Protein AF-A0A355BA77-F1 (afdb_monomer)

Structure (mmCIF, N/CA/C/O backbone):
data_AF-A0A355BA77-F1
#
_entry.id   AF-A0A355BA77-F1
#
loop_
_atom_site.group_PDB
_atom_site.id
_atom_site.type_symbol
_atom_site.label_atom_id
_atom_site.label_alt_id
_atom_site.label_comp_id
_atom_site.label_asym_id
_atom_site.label_entity_id
_atom_site.label_seq_id
_atom_site.pdbx_PDB_ins_code
_atom_site.Cartn_x
_atom_site.Cartn_y
_atom_site.Cartn_z
_atom_site.occupancy
_atom_site.B_iso_or_equiv
_atom_site.auth_seq_id
_atom_site.auth_comp_id
_atom_site.auth_asym_id
_atom_site.auth_atom_id
_atom_site.pdbx_PDB_model_num
ATOM 1 N N . PHE A 1 1 ? -5.772 8.447 27.423 1.00 53.78 1 PHE A N 1
ATOM 2 C CA . PHE A 1 1 ? -5.502 7.737 26.156 1.00 53.78 1 PHE A CA 1
ATOM 3 C C . PHE A 1 1 ? -5.334 8.652 24.944 1.00 53.78 1 PHE A C 1
ATOM 5 O O . PHE A 1 1 ? -4.560 8.286 24.069 1.00 53.78 1 PHE A O 1
ATOM 12 N N . ASP A 1 2 ? -6.000 9.808 24.855 1.00 52.12 2 ASP A N 1
ATOM 13 C CA . ASP A 1 2 ? -5.998 10.587 23.600 1.00 52.12 2 ASP A CA 1
ATOM 14 C C . ASP A 1 2 ? -4.795 11.518 23.401 1.00 52.12 2 ASP A C 1
ATOM 16 O O . ASP A 1 2 ? -4.524 11.920 22.276 1.00 52.12 2 ASP A O 1
ATOM 20 N N . TYR A 1 3 ? -4.012 11.793 24.449 1.00 51.62 3 TYR A N 1
ATOM 21 C CA . TYR A 1 3 ? -2.896 12.746 24.363 1.00 51.62 3 TYR A CA 1
ATOM 22 C C . TYR A 1 3 ? -1.590 12.163 23.785 1.00 51.62 3 TYR A C 1
ATOM 24 O O . TYR A 1 3 ? -0.698 12.917 23.423 1.00 51.62 3 TYR A O 1
ATOM 32 N N . ILE A 1 4 ? -1.455 10.831 23.697 1.00 50.50 4 ILE A N 1
ATOM 33 C CA . ILE A 1 4 ? -0.193 10.169 23.290 1.00 50.50 4 ILE A CA 1
ATOM 34 C C . ILE A 1 4 ? -0.308 9.469 21.920 1.00 50.50 4 ILE A C 1
ATOM 36 O O . ILE A 1 4 ? 0.703 9.196 21.287 1.00 50.50 4 ILE A O 1
ATOM 40 N N . ALA A 1 5 ? -1.521 9.199 21.425 1.00 51.41 5 ALA A N 1
ATOM 41 C CA . ALA A 1 5 ? -1.725 8.250 20.321 1.00 51.41 5 ALA A CA 1
ATOM 42 C C . ALA A 1 5 ? -2.715 8.707 19.235 1.00 51.41 5 ALA A C 1
ATOM 44 O O . ALA A 1 5 ? -3.125 7.889 18.417 1.00 51.41 5 ALA A O 1
ATOM 45 N N . SER A 1 6 ? -3.159 9.966 19.220 1.00 58.28 6 SER A N 1
ATOM 46 C CA . SER A 1 6 ? -4.230 10.389 18.304 1.00 58.28 6 SER A CA 1
ATOM 47 C C . SER A 1 6 ? -3.813 10.417 16.828 1.00 58.28 6 SER A C 1
ATOM 49 O O . SER A 1 6 ? -4.648 10.110 15.980 1.00 58.28 6 SER A O 1
ATOM 51 N N . ASN A 1 7 ? -2.538 10.689 16.516 1.00 62.03 7 ASN A N 1
ATOM 52 C CA . ASN A 1 7 ? -2.059 10.819 15.130 1.00 62.03 7 ASN A CA 1
ATOM 53 C C . ASN A 1 7 ? -1.109 9.708 14.652 1.00 62.03 7 ASN A C 1
ATOM 55 O O . ASN A 1 7 ? -0.863 9.614 13.452 1.00 62.03 7 ASN A O 1
ATOM 59 N N . ASP A 1 8 ? -0.593 8.852 15.537 1.00 79.88 8 ASP A N 1
ATOM 60 C CA . ASP A 1 8 ? 0.293 7.752 15.136 1.00 79.88 8 ASP A CA 1
ATOM 61 C C . ASP A 1 8 ? -0.519 6.515 14.724 1.00 79.88 8 ASP A C 1
ATOM 63 O O . ASP A 1 8 ? -1.299 5.962 15.505 1.00 79.88 8 ASP A O 1
ATOM 67 N N . LYS A 1 9 ? -0.346 6.074 13.477 1.00 76.44 9 LYS A N 1
ATOM 68 C CA . LYS A 1 9 ? -1.117 4.971 12.891 1.00 76.44 9 LYS A CA 1
ATOM 69 C C . LYS A 1 9 ? -0.880 3.635 13.599 1.00 76.44 9 LYS A C 1
ATOM 71 O O . LYS A 1 9 ? -1.834 2.881 13.818 1.00 76.44 9 LYS A O 1
ATOM 76 N N . ASP A 1 10 ? 0.360 3.337 13.971 1.00 79.88 10 ASP A N 1
ATOM 77 C CA . ASP A 1 10 ? 0.702 2.068 14.608 1.00 79.88 10 ASP A CA 1
ATOM 78 C C . ASP A 1 10 ? 0.1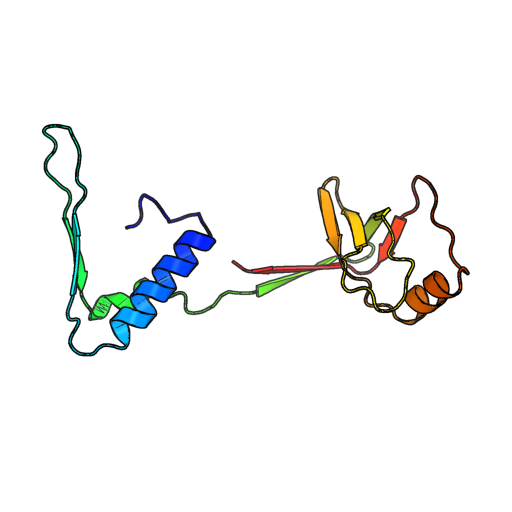59 2.021 16.038 1.00 79.88 10 ASP A C 1
ATOM 80 O O . ASP A 1 10 ? -0.454 1.024 16.433 1.00 79.88 10 ASP A O 1
ATOM 84 N N . LEU A 1 11 ? 0.260 3.126 16.784 1.00 81.56 11 LEU A N 1
ATOM 85 C CA . LEU A 1 11 ? -0.329 3.244 18.120 1.00 81.56 11 LEU A CA 1
ATOM 86 C C . LEU A 1 11 ? -1.860 3.181 18.083 1.00 81.56 11 LEU A C 1
ATOM 88 O O . LEU A 1 11 ? -2.465 2.508 18.923 1.00 81.56 11 LEU A O 1
ATOM 92 N N . ARG A 1 12 ? -2.510 3.797 17.088 1.00 82.31 12 ARG A N 1
ATOM 93 C CA . ARG A 1 12 ? -3.966 3.669 16.884 1.00 82.31 12 ARG A CA 1
ATOM 94 C C . ARG A 1 12 ? -4.373 2.222 16.620 1.00 82.31 12 ARG A C 1
ATOM 96 O O . ARG A 1 12 ? -5.359 1.746 17.191 1.00 82.31 12 ARG A O 1
ATOM 103 N N . LYS A 1 13 ? -3.607 1.498 15.800 1.00 83.94 13 LYS A N 1
ATOM 104 C CA . LYS A 1 13 ? -3.846 0.077 15.513 1.00 83.94 13 LYS A CA 1
ATOM 105 C C . LYS A 1 13 ? -3.666 -0.790 16.758 1.00 83.94 13 LYS A C 1
ATOM 107 O O . LYS A 1 13 ? -4.500 -1.659 17.014 1.00 83.94 13 LYS A O 1
ATOM 112 N N . GLN A 1 14 ? -2.628 -0.542 17.554 1.00 88.00 14 GLN A N 1
ATOM 113 C CA . GLN A 1 14 ? -2.407 -1.250 18.818 1.00 88.00 14 GLN A CA 1
ATOM 114 C C . GLN A 1 14 ? -3.528 -0.978 19.827 1.00 88.00 14 GLN A C 1
ATOM 116 O O . GLN A 1 14 ? -4.076 -1.928 20.384 1.00 88.00 14 GLN A O 1
ATOM 121 N N . LYS A 1 15 ? -3.936 0.288 19.996 1.00 87.75 15 LYS A N 1
ATOM 122 C CA . LYS A 1 15 ? -5.073 0.686 20.847 1.00 87.75 15 LYS A CA 1
ATOM 123 C C . LYS A 1 15 ? -6.354 -0.037 20.426 1.00 87.75 15 LYS A C 1
ATOM 125 O O . LYS A 1 15 ? -7.014 -0.656 21.255 1.00 87.75 15 LYS A O 1
ATOM 130 N N . SER A 1 16 ? -6.657 -0.037 19.129 1.00 89.75 16 SER A N 1
ATOM 131 C CA . SER A 1 16 ? -7.802 -0.762 18.568 1.00 89.75 16 SER A CA 1
ATOM 132 C C . SER A 1 16 ? -7.753 -2.257 18.878 1.00 89.75 16 SER A C 1
ATOM 134 O O . SER A 1 16 ? -8.733 -2.825 19.355 1.00 89.75 16 SER A O 1
ATOM 136 N N . ASN A 1 17 ? -6.603 -2.903 18.672 1.00 91.62 17 ASN A N 1
ATOM 137 C CA . ASN A 1 17 ? -6.441 -4.326 18.963 1.00 91.62 17 ASN A CA 1
ATOM 138 C C . ASN A 1 17 ? -6.585 -4.641 20.456 1.00 91.62 17 ASN A C 1
ATOM 140 O O . ASN A 1 17 ? -7.215 -5.639 20.799 1.00 91.62 17 ASN A O 1
ATOM 144 N N . PHE A 1 18 ? -6.059 -3.786 21.332 1.00 93.50 18 PHE A N 1
ATOM 145 C CA . PHE A 1 18 ? -6.220 -3.920 22.776 1.00 93.50 18 PHE A CA 1
ATOM 146 C C . PHE A 1 18 ? -7.703 -3.932 23.174 1.00 93.50 18 PHE A C 1
ATOM 148 O O . PHE A 1 18 ? -8.154 -4.884 23.809 1.00 93.50 18 PHE A O 1
ATOM 155 N N . PHE A 1 19 ? -8.494 -2.952 22.719 1.00 93.19 19 PHE A N 1
ATOM 156 C CA . PHE A 1 19 ? -9.931 -2.913 23.017 1.00 93.19 19 PHE A CA 1
ATOM 157 C C . PHE A 1 19 ? -10.720 -4.036 22.322 1.00 93.19 19 PHE A C 1
ATOM 159 O O . PHE A 1 19 ? -11.663 -4.562 22.912 1.00 93.19 19 PHE A O 1
ATOM 166 N N . LYS A 1 20 ? -10.310 -4.488 21.124 1.00 92.94 20 LYS A N 1
ATOM 167 C CA . LYS A 1 20 ? -10.881 -5.689 20.478 1.00 92.94 20 LYS A CA 1
ATOM 168 C C . LYS A 1 20 ? -10.692 -6.938 21.337 1.00 92.94 20 LYS A C 1
ATOM 170 O O . LYS A 1 20 ? -11.621 -7.733 21.444 1.00 92.94 20 LYS A O 1
ATOM 175 N N . LEU A 1 21 ? -9.503 -7.133 21.909 1.00 94.38 21 LEU A N 1
ATOM 176 C CA . LEU A 1 21 ? -9.212 -8.273 22.781 1.00 94.38 21 LEU A CA 1
ATOM 177 C C . LEU A 1 21 ? -9.965 -8.149 24.106 1.00 94.38 21 LEU A C 1
ATOM 179 O O . LEU A 1 21 ? -10.655 -9.087 24.490 1.00 94.38 21 LEU A O 1
ATOM 183 N N . ALA A 1 22 ? -9.933 -6.976 24.742 1.00 94.50 22 ALA A N 1
ATOM 184 C CA . ALA A 1 22 ? -10.642 -6.744 25.996 1.00 94.50 22 ALA A CA 1
ATOM 185 C C . ALA A 1 22 ? -12.162 -6.944 25.870 1.00 94.50 22 ALA A C 1
ATOM 187 O O . ALA A 1 22 ? -12.798 -7.481 26.771 1.00 94.50 22 ALA A O 1
ATOM 188 N N . LYS A 1 23 ? -12.755 -6.569 24.728 1.00 93.19 23 LYS A N 1
ATOM 189 C CA . LYS A 1 23 ? -14.182 -6.789 24.459 1.00 93.19 23 LYS A CA 1
ATOM 190 C C . LYS A 1 23 ? -14.551 -8.275 24.350 1.00 93.19 23 LYS A C 1
ATOM 192 O O . LYS A 1 23 ? -15.682 -8.627 24.687 1.00 93.19 23 LYS A O 1
ATOM 197 N N . LYS A 1 24 ? -13.642 -9.145 23.888 1.00 94.25 24 LYS A N 1
ATOM 198 C CA . LYS A 1 24 ? -13.908 -10.594 23.773 1.00 94.25 24 LYS A CA 1
ATOM 199 C C . LYS A 1 24 ? -14.091 -11.259 25.135 1.00 94.25 24 LYS A C 1
ATOM 201 O O . LYS A 1 24 ? -14.917 -12.157 25.249 1.00 94.25 24 LYS A O 1
ATOM 206 N N . GLU A 1 25 ? -13.381 -10.784 26.152 1.00 94.94 25 GLU A N 1
ATOM 207 C CA . GLU A 1 25 ? -13.468 -11.329 27.505 1.00 94.94 25 GLU A CA 1
ATOM 208 C C . GLU A 1 25 ? -14.659 -10.730 28.250 1.00 94.94 25 GLU A C 1
ATOM 210 O O . GLU A 1 25 ? -14.650 -9.552 28.598 1.00 94.94 25 GLU A O 1
ATOM 215 N N . ALA A 1 26 ? -15.711 -11.519 28.485 1.00 91.69 26 ALA A N 1
ATOM 216 C CA . ALA A 1 26 ? -16.958 -11.052 29.106 1.00 91.69 26 ALA A CA 1
ATOM 217 C C . ALA A 1 26 ? -16.773 -10.492 30.530 1.00 91.69 26 ALA A C 1
ATOM 219 O O . ALA A 1 26 ? -17.522 -9.606 30.937 1.00 91.69 26 ALA A O 1
ATOM 220 N N . GLU A 1 27 ? -15.756 -10.966 31.251 1.00 96.12 27 GLU A N 1
ATOM 221 C CA . GLU A 1 27 ? -15.468 -10.579 32.637 1.00 96.12 27 GLU A CA 1
ATOM 222 C C . GLU A 1 27 ? -14.870 -9.168 32.768 1.00 96.12 27 GLU A C 1
ATOM 224 O O . GLU A 1 27 ? -14.923 -8.565 33.839 1.00 96.12 27 GLU A O 1
ATOM 229 N N . ILE A 1 28 ? -14.336 -8.598 31.682 1.00 94.94 28 ILE A N 1
ATOM 230 C CA . ILE A 1 28 ? -13.758 -7.249 31.703 1.00 94.94 28 ILE A CA 1
ATOM 231 C C . ILE A 1 28 ? -14.880 -6.206 31.636 1.00 94.94 28 ILE A C 1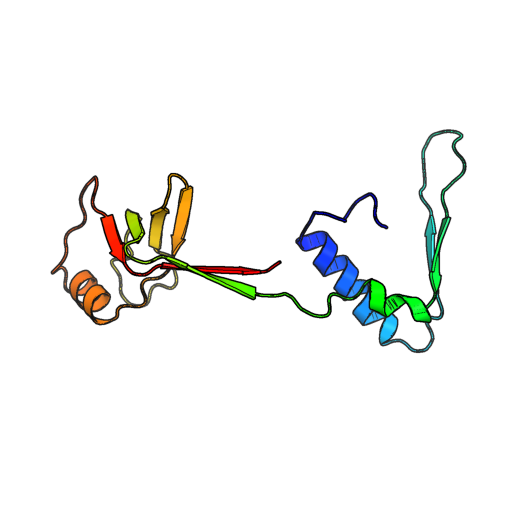
ATOM 233 O O . ILE A 1 28 ? -15.450 -5.939 30.577 1.00 94.94 28 ILE A O 1
ATOM 237 N N . THR A 1 29 ? -15.200 -5.580 32.763 1.00 95.19 29 THR A N 1
ATOM 238 C CA . THR A 1 29 ? -16.279 -4.578 32.856 1.00 95.19 29 THR A CA 1
ATOM 239 C C . THR A 1 29 ? -15.803 -3.143 32.637 1.00 95.19 29 THR A C 1
ATOM 241 O O . THR A 1 29 ? 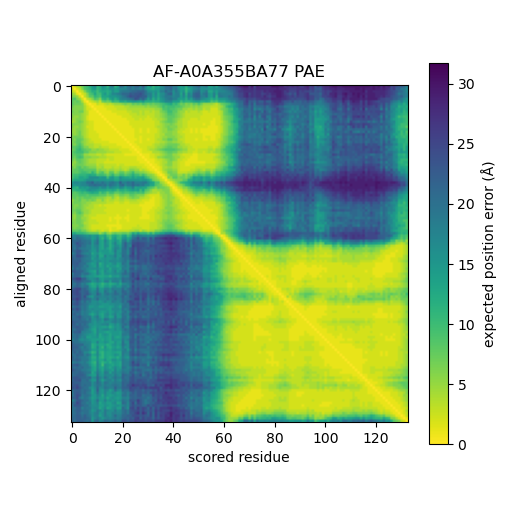-16.572 -2.318 32.147 1.00 95.19 29 THR A O 1
ATOM 244 N N . LYS A 1 30 ? -14.534 -2.852 32.940 1.00 95.00 30 LYS A N 1
ATOM 245 C CA . LYS A 1 30 ? -13.906 -1.541 32.745 1.00 95.00 30 LYS A CA 1
ATOM 246 C C . LYS A 1 30 ? -12.387 -1.647 32.654 1.00 95.00 30 LYS A C 1
ATOM 248 O O . LYS A 1 30 ? -11.800 -2.636 33.090 1.00 95.00 30 LYS A O 1
ATOM 253 N N . ILE A 1 31 ? -11.760 -0.610 32.108 1.00 93.56 31 ILE A N 1
ATOM 254 C CA . ILE A 1 31 ? -10.304 -0.453 32.049 1.00 93.56 31 ILE A CA 1
ATOM 255 C C . ILE A 1 31 ? -9.949 0.918 32.604 1.00 93.56 31 ILE A C 1
ATOM 257 O O . ILE A 1 31 ? -10.461 1.935 32.136 1.00 93.56 31 ILE A O 1
ATOM 261 N N . GLU A 1 32 ? -9.055 0.940 33.587 1.00 91.31 32 GLU A N 1
ATOM 262 C CA . GLU A 1 32 ? -8.588 2.164 34.230 1.00 91.31 32 GLU A CA 1
ATOM 263 C C . GLU A 1 32 ? -7.116 2.393 33.906 1.00 91.31 32 GLU A C 1
ATOM 265 O O . GLU A 1 32 ? -6.305 1.466 33.908 1.00 91.31 32 GLU A O 1
ATOM 270 N N . THR A 1 33 ? -6.767 3.642 33.617 1.00 85.75 33 THR A N 1
ATOM 271 C CA . THR A 1 33 ? -5.377 4.061 33.437 1.00 85.75 33 THR A CA 1
ATOM 272 C C . THR A 1 33 ? -5.083 5.279 34.276 1.00 85.75 33 THR A C 1
ATOM 274 O O . THR A 1 33 ? -5.905 6.188 34.372 1.00 85.75 33 THR A O 1
ATOM 277 N N . THR A 1 34 ? -3.882 5.303 34.835 1.00 84.94 34 THR A N 1
ATOM 278 C CA . THR A 1 34 ? -3.432 6.358 35.733 1.00 84.94 34 THR A CA 1
ATOM 279 C C . THR A 1 34 ? -2.110 6.895 35.221 1.00 84.94 34 THR A C 1
ATOM 281 O O . THR A 1 34 ? -1.176 6.129 34.979 1.00 84.94 34 THR A O 1
ATOM 284 N N . THR A 1 35 ? -2.008 8.210 35.044 1.00 80.06 35 THR A N 1
ATOM 285 C CA . THR A 1 35 ? -0.723 8.840 34.727 1.00 80.06 35 THR A CA 1
ATOM 286 C C . THR A 1 35 ? 0.117 8.944 35.993 1.00 80.06 35 THR A C 1
ATOM 288 O O . THR A 1 35 ? -0.312 9.575 36.960 1.00 80.06 35 THR A O 1
ATOM 291 N N . ILE A 1 36 ? 1.313 8.360 35.983 1.00 72.25 36 ILE A N 1
ATOM 292 C CA . ILE A 1 36 ? 2.294 8.530 37.057 1.00 72.25 36 ILE A CA 1
ATOM 293 C C . ILE A 1 36 ? 3.238 9.656 36.638 1.00 72.25 36 ILE A C 1
ATOM 295 O O . ILE A 1 36 ? 3.916 9.543 35.617 1.00 72.25 36 ILE A O 1
ATOM 299 N N . THR A 1 37 ? 3.285 10.733 37.420 1.00 68.00 37 THR A N 1
ATOM 300 C CA . THR A 1 37 ? 4.194 11.861 37.190 1.00 68.00 37 THR A CA 1
ATOM 301 C C . THR A 1 37 ? 5.105 12.018 38.403 1.00 68.00 37 THR A C 1
ATOM 303 O O . THR A 1 37 ? 4.633 11.996 39.533 1.00 68.00 37 THR A O 1
ATOM 306 N N . ASN A 1 38 ? 6.406 12.232 38.182 1.00 69.06 38 ASN A N 1
ATOM 307 C CA . ASN A 1 38 ? 7.407 12.464 39.242 1.00 69.06 38 ASN A CA 1
ATOM 308 C C . ASN A 1 38 ? 7.294 13.853 39.912 1.00 69.06 38 ASN A C 1
ATOM 310 O O . ASN A 1 38 ? 8.221 14.316 40.569 1.00 69.06 38 ASN A O 1
ATOM 314 N N . SER A 1 39 ? 6.187 14.556 39.700 1.00 65.75 39 SER A N 1
ATOM 315 C CA . SER A 1 39 ? 5.912 15.903 40.200 1.00 65.75 39 SER A CA 1
ATOM 316 C C . SER A 1 39 ? 4.720 15.820 41.154 1.00 65.75 39 SER A C 1
ATOM 318 O O . SER A 1 39 ? 3.902 14.920 40.998 1.00 65.75 39 SER A O 1
ATOM 320 N N . ASN A 1 40 ? 4.556 16.767 42.086 1.00 66.94 40 ASN A N 1
ATOM 321 C CA . ASN A 1 40 ? 3.407 16.857 43.018 1.00 66.94 40 ASN A CA 1
ATOM 322 C C . ASN A 1 40 ? 2.036 17.109 42.329 1.00 66.94 40 ASN A C 1
ATOM 324 O O . ASN A 1 40 ? 1.126 17.689 42.917 1.00 66.94 40 ASN A O 1
ATOM 328 N N . ILE A 1 41 ? 1.887 16.726 41.064 1.00 68.88 41 ILE A N 1
ATOM 329 C CA . ILE A 1 41 ? 0.667 16.842 40.276 1.00 68.88 41 ILE A CA 1
ATOM 330 C C . ILE A 1 41 ? -0.191 15.619 40.589 1.00 68.88 41 ILE A C 1
ATOM 332 O O . ILE A 1 41 ? 0.294 14.488 40.537 1.00 68.88 41 ILE A O 1
ATOM 336 N N . GLN A 1 42 ? -1.466 15.842 40.911 1.00 73.94 42 GLN A N 1
ATOM 337 C CA . GLN A 1 42 ? -2.390 14.736 41.140 1.00 73.94 42 GLN A CA 1
ATOM 338 C C . GLN A 1 42 ? -2.497 13.850 39.889 1.00 73.94 42 GLN A C 1
ATOM 340 O O . GLN A 1 42 ? -2.552 14.373 38.772 1.00 73.94 42 GLN A O 1
ATOM 345 N N . PRO A 1 43 ? -2.524 12.519 40.054 1.00 78.50 43 PRO A N 1
ATOM 346 C CA . PRO A 1 43 ? -2.604 11.607 38.928 1.00 78.50 43 PRO A CA 1
ATOM 347 C C . PRO A 1 43 ? -3.947 11.756 38.210 1.00 78.50 43 PRO A C 1
ATOM 349 O O . PRO A 1 43 ? -5.007 11.769 38.835 1.00 78.50 43 PRO A O 1
ATOM 352 N N . THR A 1 44 ? -3.910 11.812 36.881 1.00 80.88 44 THR A N 1
ATOM 353 C CA . THR A 1 44 ? -5.121 11.753 36.064 1.00 80.88 44 THR A CA 1
ATOM 354 C C . THR A 1 44 ? -5.540 10.298 35.920 1.00 80.88 44 THR A C 1
ATOM 356 O O . THR A 1 44 ? -4.789 9.488 35.369 1.00 80.88 44 THR A O 1
ATOM 359 N N . ILE A 1 45 ? -6.743 9.976 36.400 1.00 85.12 45 ILE A N 1
ATOM 360 C CA . ILE A 1 45 ? -7.375 8.666 36.227 1.00 85.12 45 ILE A CA 1
ATOM 361 C C . ILE A 1 45 ? -8.340 8.754 35.046 1.00 85.12 45 ILE A C 1
ATOM 363 O O . ILE A 1 45 ? -9.213 9.619 35.003 1.00 85.12 45 ILE A O 1
ATOM 367 N N . ILE A 1 46 ? -8.180 7.853 34.083 1.00 86.88 46 ILE A N 1
ATOM 368 C CA . ILE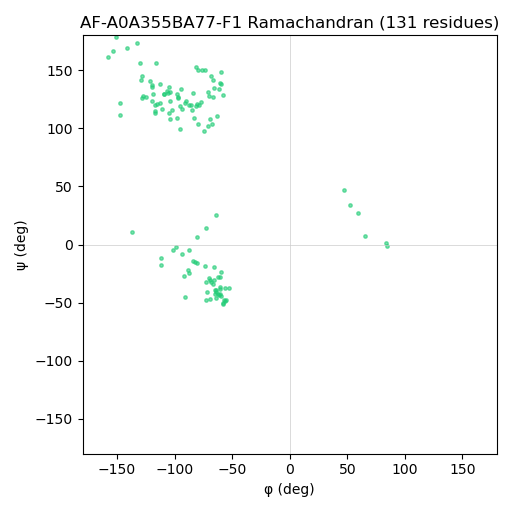 A 1 46 ? -9.067 7.708 32.931 1.00 86.88 46 ILE A CA 1
ATOM 369 C C . ILE A 1 46 ? -9.703 6.330 33.017 1.00 86.88 46 ILE A C 1
ATOM 371 O O . ILE A 1 46 ? -8.997 5.320 32.986 1.00 86.88 46 ILE A O 1
ATOM 3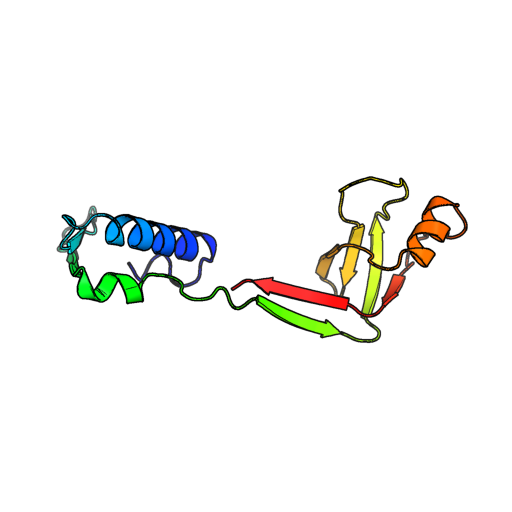75 N N . ILE A 1 47 ? -11.030 6.308 33.092 1.00 91.81 47 ILE A N 1
ATOM 376 C CA . ILE A 1 47 ? -11.840 5.095 33.162 1.00 91.81 47 ILE A CA 1
ATOM 377 C C . ILE A 1 47 ? -12.572 4.937 31.833 1.00 91.81 47 ILE A C 1
ATOM 379 O O . ILE A 1 47 ? -13.200 5.878 31.349 1.00 91.81 47 ILE A O 1
ATOM 383 N N . VAL A 1 48 ? -12.481 3.748 31.248 1.00 93.56 48 VAL A N 1
ATOM 384 C CA . VAL A 1 48 ? -13.247 3.357 30.067 1.00 93.56 48 VAL A CA 1
ATOM 385 C C . VAL A 1 48 ? -14.158 2.199 30.448 1.00 93.56 48 VAL A C 1
ATOM 387 O O . VAL A 1 48 ? -13.685 1.101 30.744 1.00 93.56 48 VAL A O 1
ATOM 390 N N . GLU A 1 49 ? -15.463 2.447 30.427 1.00 95.88 49 GLU A N 1
ATOM 391 C CA . GLU A 1 49 ? -16.477 1.423 30.670 1.00 95.88 49 GLU A CA 1
ATOM 392 C C . GLU A 1 49 ? -16.601 0.485 29.463 1.00 95.88 49 GLU A C 1
ATOM 394 O O . GLU A 1 49 ? -16.423 0.901 28.315 1.00 95.88 49 GLU A O 1
ATOM 399 N N . ARG A 1 50 ? -16.979 -0.780 29.692 1.00 94.38 50 ARG A N 1
ATOM 400 C CA . ARG A 1 50 ? -17.149 -1.783 28.620 1.00 94.38 50 ARG A CA 1
ATOM 401 C C . ARG A 1 50 ? -18.061 -1.305 27.488 1.00 94.38 50 ARG A C 1
ATOM 403 O O . ARG A 1 50 ? -17.786 -1.591 26.324 1.00 94.38 50 ARG A O 1
ATOM 410 N N . LYS A 1 51 ? -19.127 -0.563 27.817 1.00 94.06 51 LYS A N 1
ATOM 411 C CA . LYS A 1 51 ? -20.072 0.008 26.836 1.00 94.06 51 LYS A CA 1
ATOM 412 C C . LYS A 1 51 ? -19.399 0.952 25.830 1.00 94.06 51 LYS A C 1
ATOM 414 O O . LYS A 1 51 ? -19.908 1.121 24.729 1.00 94.06 51 LYS A O 1
ATOM 419 N N . ASP A 1 52 ? -18.257 1.528 26.200 1.00 93.56 52 ASP A N 1
ATOM 420 C CA . ASP A 1 52 ? -17.527 2.505 25.399 1.00 93.56 52 ASP A CA 1
ATOM 421 C C . ASP A 1 52 ? -16.357 1.866 24.626 1.00 93.56 52 ASP A C 1
ATOM 423 O O . ASP A 1 52 ? -15.707 2.549 23.837 1.00 93.56 52 ASP A O 1
ATOM 427 N N . PHE A 1 53 ? -16.087 0.559 24.780 1.00 93.75 53 PHE A N 1
ATOM 428 C CA . PHE A 1 53 ? -14.966 -0.119 24.105 1.00 93.75 53 PHE A CA 1
ATOM 429 C C . PHE A 1 53 ? -15.014 0.025 22.582 1.00 93.75 53 PHE A C 1
ATOM 431 O O . PHE A 1 53 ? -13.975 0.222 21.956 1.00 93.75 53 PHE A O 1
ATOM 438 N N . ASP A 1 54 ? -16.207 -0.019 21.986 1.00 90.88 54 ASP A N 1
ATOM 439 C CA . ASP A 1 54 ? -16.373 0.107 20.535 1.00 90.88 54 ASP A CA 1
ATOM 440 C C . ASP A 1 54 ? -15.896 1.453 19.986 1.00 90.88 54 ASP A C 1
ATOM 442 O O . ASP A 1 54 ? -15.407 1.503 18.861 1.00 90.88 54 ASP A O 1
ATOM 446 N N . SER A 1 55 ? -15.940 2.523 20.787 1.00 89.75 55 SER A N 1
ATOM 447 C CA . SER A 1 55 ? -15.436 3.843 20.377 1.00 89.75 55 SER A CA 1
ATOM 448 C C . SER A 1 55 ? -13.920 3.865 20.149 1.00 89.75 55 SER A C 1
ATOM 450 O O . SER A 1 55 ? -13.401 4.732 19.447 1.00 89.75 55 SER A O 1
ATOM 452 N N . PHE A 1 56 ? -13.203 2.884 20.702 1.00 87.94 56 PHE A N 1
ATOM 453 C CA . PHE A 1 56 ? -11.756 2.746 20.572 1.00 87.94 56 PHE A CA 1
ATOM 454 C C . PHE A 1 56 ? -11.342 1.689 19.544 1.00 87.94 56 PHE A C 1
ATOM 456 O O . PHE A 1 56 ? -10.149 1.535 19.272 1.00 87.94 56 PHE A O 1
ATOM 463 N N . ILE A 1 57 ? -12.304 0.967 18.964 1.00 88.50 57 ILE A N 1
ATOM 464 C CA . ILE A 1 57 ? -12.069 -0.071 17.967 1.00 88.50 57 ILE A CA 1
ATOM 465 C C . ILE A 1 57 ? -12.193 0.544 16.572 1.00 88.50 57 ILE A C 1
ATOM 467 O O . ILE A 1 57 ? -13.262 0.973 16.153 1.00 88.50 57 ILE A O 1
ATOM 471 N N . LEU A 1 58 ? -11.096 0.530 15.813 1.00 84.25 58 LEU A N 1
ATOM 472 C CA . LEU A 1 58 ? -11.113 0.908 14.398 1.00 84.25 58 LEU A CA 1
ATOM 473 C C . LEU A 1 58 ? -12.011 -0.074 13.627 1.00 84.25 58 LEU A C 1
ATOM 475 O O . LEU A 1 58 ? -11.671 -1.257 13.491 1.00 84.25 58 LEU A O 1
ATOM 479 N N . THR A 1 59 ? -13.155 0.425 13.162 1.00 69.75 59 THR A N 1
ATOM 480 C CA . THR A 1 59 ? -14.208 -0.328 12.464 1.00 69.75 59 THR A CA 1
ATOM 481 C C . THR A 1 59 ? -13.985 -0.417 10.958 1.00 69.75 59 THR A C 1
ATOM 483 O O . THR A 1 59 ? -14.414 -1.398 10.358 1.00 69.75 59 THR A O 1
ATOM 486 N N . GLN A 1 60 ? -13.254 0.523 10.353 1.00 58.59 60 GLN A N 1
ATOM 487 C CA . GLN A 1 60 ? -12.808 0.454 8.961 1.00 58.59 60 GLN A CA 1
ATOM 488 C C . GLN A 1 60 ? -11.447 1.143 8.829 1.00 58.59 60 GLN A C 1
ATOM 490 O O . GLN A 1 60 ? -11.308 2.321 9.145 1.00 58.59 60 GLN A O 1
ATOM 495 N N . THR A 1 61 ? -10.440 0.411 8.358 1.00 55.44 61 THR A N 1
ATOM 496 C CA . THR A 1 61 ? -9.323 1.036 7.646 1.00 55.44 61 THR A CA 1
ATOM 497 C C . THR A 1 61 ? -9.901 1.388 6.287 1.00 55.44 61 THR A C 1
ATOM 499 O O . THR A 1 61 ? -10.073 0.505 5.450 1.00 55.44 61 THR A O 1
ATOM 502 N N . THR A 1 62 ? -10.320 2.634 6.090 1.00 55.41 62 THR A N 1
ATOM 503 C CA . THR A 1 62 ? -10.697 3.087 4.753 1.00 55.41 62 THR A CA 1
ATOM 504 C C . THR A 1 62 ? -9.420 3.111 3.927 1.00 55.41 62 THR A C 1
ATOM 506 O O . THR A 1 62 ? -8.550 3.958 4.127 1.00 55.41 62 THR A O 1
ATOM 509 N N . GLU A 1 63 ? -9.265 2.115 3.061 1.00 64.75 63 GLU A N 1
ATOM 510 C CA . GLU A 1 63 ? -8.265 2.151 2.005 1.00 64.75 63 GLU A CA 1
ATOM 511 C C . GLU A 1 63 ? -8.737 3.183 0.986 1.00 64.75 63 GLU A C 1
ATOM 513 O O . GLU A 1 63 ? -9.659 2.936 0.209 1.00 64.75 63 GLU A O 1
ATOM 518 N N . GLN A 1 64 ? -8.136 4.368 1.028 1.00 74.31 64 GLN A N 1
ATOM 519 C CA . GLN A 1 64 ? -8.353 5.362 -0.009 1.00 74.31 64 GLN A CA 1
ATOM 520 C C . GLN A 1 64 ? -7.457 4.995 -1.184 1.00 74.31 64 GLN A C 1
ATOM 522 O O . GLN A 1 64 ? -6.240 4.865 -1.035 1.00 74.31 64 GLN A O 1
ATOM 527 N N . THR A 1 65 ? -8.080 4.770 -2.336 1.00 83.88 65 THR A N 1
ATOM 528 C CA . THR A 1 65 ? -7.376 4.565 -3.597 1.00 83.88 65 THR A CA 1
ATOM 529 C C . THR A 1 65 ? -7.493 5.829 -4.430 1.00 83.88 65 THR A C 1
ATOM 531 O O . THR A 1 65 ? -8.594 6.342 -4.608 1.00 83.88 65 THR A O 1
ATOM 534 N N . GLU A 1 66 ? -6.366 6.289 -4.955 1.00 89.38 66 GLU A N 1
ATOM 535 C CA . GLU A 1 66 ? -6.284 7.392 -5.907 1.00 89.38 66 GLU A CA 1
ATOM 536 C C . GLU A 1 66 ? -5.655 6.885 -7.204 1.00 89.38 66 GLU A C 1
ATOM 538 O O . GLU A 1 66 ? -4.695 6.108 -7.173 1.00 89.38 66 GLU A O 1
ATOM 543 N N . GLU A 1 67 ? -6.220 7.303 -8.335 1.00 92.12 67 GLU A N 1
ATOM 544 C CA . GLU A 1 67 ? -5.747 6.963 -9.676 1.00 92.12 67 GLU A CA 1
ATOM 545 C C . GLU A 1 67 ? -5.280 8.238 -10.378 1.00 92.12 67 GLU A C 1
ATOM 547 O O . GLU A 1 67 ? -6.048 9.186 -10.554 1.00 92.12 67 GLU A O 1
ATOM 552 N N . THR A 1 68 ? -4.012 8.257 -10.779 1.00 93.44 68 THR A N 1
ATOM 553 C CA . THR A 1 68 ? -3.393 9.370 -11.500 1.00 93.44 68 THR A CA 1
ATOM 554 C C . THR A 1 68 ? -3.095 8.933 -12.926 1.00 93.44 68 THR A C 1
ATOM 556 O O . THR A 1 68 ? -2.286 8.032 -13.149 1.00 93.44 68 THR A O 1
ATOM 559 N N . GLN A 1 69 ? -3.737 9.588 -13.892 1.00 95.31 69 GLN A N 1
ATOM 560 C CA . GLN A 1 69 ? -3.455 9.400 -15.317 1.00 95.31 69 GLN A CA 1
ATOM 561 C C . GLN A 1 69 ? -2.162 10.126 -15.709 1.00 95.31 69 GLN A C 1
ATOM 563 O O . GLN A 1 69 ? -1.822 11.151 -15.118 1.00 95.31 69 GLN A O 1
ATOM 568 N N . ASP A 1 70 ? -1.451 9.599 -16.710 1.00 94.69 70 ASP A N 1
ATOM 569 C CA . ASP A 1 70 ? -0.206 10.176 -17.246 1.00 94.69 70 ASP A CA 1
ATOM 570 C C . ASP A 1 70 ? 0.871 10.481 -16.181 1.00 94.69 70 ASP A C 1
ATOM 572 O O . ASP A 1 70 ? 1.648 11.440 -16.274 1.00 94.69 70 ASP A O 1
ATOM 576 N N . ALA A 1 71 ? 0.930 9.648 -15.140 1.00 96.56 71 ALA A N 1
ATOM 577 C CA . ALA A 1 71 ? 1.935 9.739 -14.098 1.00 96.56 71 ALA A CA 1
ATOM 578 C C . ALA A 1 71 ? 3.323 9.422 -14.672 1.00 96.56 71 ALA A C 1
ATOM 580 O O . ALA A 1 71 ? 3.547 8.362 -15.262 1.00 96.56 71 ALA A O 1
ATOM 581 N N . LYS A 1 72 ? 4.282 10.326 -14.444 1.00 97.62 72 LYS A N 1
ATOM 582 C CA . LYS A 1 72 ? 5.690 10.139 -14.819 1.00 97.62 72 LYS A CA 1
ATOM 583 C C . LYS A 1 72 ? 6.498 9.652 -13.626 1.00 97.62 72 LYS A C 1
ATOM 585 O O . LYS A 1 72 ? 6.775 10.423 -12.709 1.00 97.62 72 LYS A O 1
ATOM 590 N N . ILE A 1 73 ? 6.919 8.391 -13.667 1.00 97.56 73 ILE A N 1
ATOM 591 C CA . ILE A 1 73 ? 7.773 7.792 -12.638 1.00 97.56 73 ILE A CA 1
ATOM 592 C C . ILE A 1 73 ? 9.193 7.682 -13.181 1.00 97.56 73 ILE A C 1
ATOM 594 O O . ILE A 1 73 ? 9.468 6.847 -14.044 1.00 97.56 73 ILE A O 1
ATOM 598 N N . TYR A 1 74 ? 10.108 8.509 -12.674 1.00 97.75 74 TYR A N 1
ATOM 599 C CA . TYR A 1 74 ? 11.528 8.412 -13.020 1.00 97.75 74 TYR A CA 1
ATOM 600 C C . TYR A 1 74 ? 12.134 7.169 -12.382 1.00 97.75 74 TYR A C 1
ATOM 602 O O . TYR A 1 74 ? 11.954 6.929 -11.190 1.00 97.75 74 TYR A O 1
ATOM 610 N N . ILE A 1 75 ? 12.855 6.374 -13.166 1.00 96.94 75 ILE A N 1
ATOM 611 C CA . ILE A 1 75 ? 13.383 5.090 -12.716 1.00 96.94 75 ILE A CA 1
ATOM 612 C C . ILE A 1 75 ? 14.715 5.296 -12.006 1.00 96.94 75 ILE A C 1
ATOM 614 O O . ILE A 1 75 ? 15.701 5.703 -12.614 1.00 96.94 75 ILE A O 1
ATOM 618 N N . VAL A 1 76 ? 14.737 4.969 -10.713 1.00 96.25 76 VAL A N 1
ATOM 619 C CA . VAL A 1 76 ? 15.956 4.950 -9.894 1.00 96.25 76 VAL A CA 1
ATOM 620 C C . VAL A 1 76 ? 16.594 3.564 -9.938 1.00 96.25 76 VAL A C 1
ATOM 622 O O . VAL A 1 76 ? 17.803 3.449 -10.119 1.00 96.25 76 VAL A O 1
ATOM 625 N N . ALA A 1 77 ? 15.795 2.501 -9.798 1.00 93.25 77 ALA A N 1
ATOM 626 C CA . ALA A 1 77 ? 16.278 1.127 -9.910 1.00 93.25 77 ALA A CA 1
ATOM 627 C C . ALA A 1 77 ? 15.199 0.201 -10.508 1.00 93.25 77 ALA A C 1
ATOM 629 O O . ALA A 1 77 ? 14.189 -0.063 -9.844 1.00 93.25 77 ALA A O 1
ATOM 630 N N . PRO A 1 78 ? 15.397 -0.313 -11.739 1.00 93.81 78 PRO A N 1
ATOM 631 C CA . PRO A 1 78 ? 14.485 -1.270 -12.352 1.00 93.81 78 PRO A CA 1
ATOM 632 C C . PRO A 1 78 ? 14.734 -2.699 -11.850 1.00 93.81 78 PRO A C 1
ATOM 634 O O . PRO A 1 78 ? 15.861 -3.080 -11.527 1.00 93.81 78 PRO A O 1
ATOM 637 N N . ILE A 1 79 ? 13.693 -3.537 -11.867 1.00 94.56 79 ILE A N 1
ATOM 638 C CA . ILE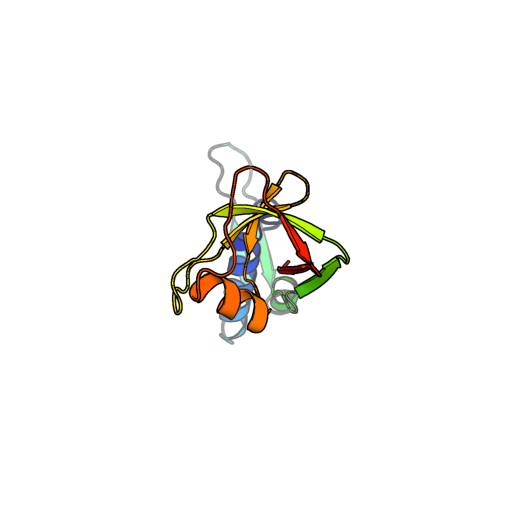 A 1 79 ? 13.826 -4.975 -11.594 1.00 94.56 79 ILE A CA 1
ATOM 639 C C . ILE A 1 79 ? 13.968 -5.737 -12.911 1.00 94.56 79 ILE A C 1
ATOM 641 O O . ILE A 1 79 ? 12.994 -6.051 -13.594 1.00 94.56 79 ILE A O 1
ATOM 645 N N . LEU A 1 80 ? 15.212 -6.077 -13.245 1.00 93.44 80 LEU A N 1
ATOM 646 C CA . LEU A 1 80 ? 15.569 -6.720 -14.515 1.00 93.44 8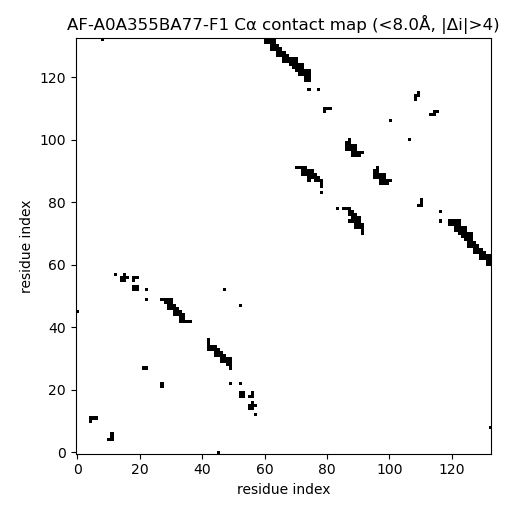0 LEU A CA 1
ATOM 647 C C . LEU A 1 80 ? 15.484 -8.257 -14.485 1.00 93.44 80 LEU A C 1
ATOM 649 O O . LEU A 1 80 ? 15.685 -8.905 -15.507 1.00 93.44 80 LEU A O 1
ATOM 653 N N . ILE A 1 81 ? 15.196 -8.854 -13.323 1.00 90.31 81 ILE A N 1
ATOM 654 C CA . ILE A 1 81 ? 15.160 -10.311 -13.133 1.00 90.31 81 ILE A CA 1
ATOM 655 C C . ILE A 1 81 ? 13.725 -10.760 -12.849 1.00 90.31 81 ILE A C 1
ATOM 657 O O . ILE A 1 81 ? 13.116 -10.347 -11.859 1.00 90.31 81 ILE A O 1
ATOM 661 N N . LYS A 1 82 ? 13.205 -11.656 -13.693 1.00 90.06 82 LYS A N 1
ATOM 662 C CA . LYS A 1 82 ? 11.873 -12.251 -13.537 1.00 90.06 82 LYS A CA 1
ATOM 663 C C . LYS A 1 82 ? 11.754 -13.027 -12.221 1.00 90.06 82 LYS A C 1
ATOM 665 O O . LYS A 1 82 ? 12.657 -13.764 -11.838 1.00 90.06 82 LYS A O 1
ATOM 670 N N . GLY A 1 83 ? 10.610 -12.891 -11.550 1.00 85.62 83 GLY A N 1
ATOM 671 C CA . GLY A 1 83 ? 10.289 -13.633 -10.323 1.00 85.62 83 GLY A CA 1
ATOM 672 C C . GLY A 1 83 ? 10.833 -13.020 -9.030 1.00 85.62 83 GLY A C 1
ATOM 673 O O . GLY A 1 83 ? 10.548 -13.544 -7.951 1.00 85.62 83 GLY A O 1
ATOM 674 N N . ARG A 1 84 ? 11.564 -11.900 -9.100 1.00 86.62 84 ARG A N 1
ATOM 675 C CA . ARG A 1 84 ? 11.902 -11.128 -7.901 1.00 86.62 84 ARG A CA 1
ATOM 676 C C . ARG A 1 84 ? 10.656 -10.506 -7.278 1.00 86.62 84 ARG A C 1
ATOM 678 O O . ARG A 1 84 ? 9.755 -10.053 -7.978 1.00 86.62 84 ARG A O 1
ATOM 685 N N . ARG A 1 85 ? 10.630 -10.507 -5.943 1.00 84.62 85 ARG A N 1
ATOM 686 C CA . ARG A 1 85 ? 9.545 -9.933 -5.131 1.00 84.62 85 ARG A CA 1
ATOM 687 C C . ARG A 1 85 ? 9.814 -8.488 -4.707 1.00 84.62 85 ARG A C 1
ATOM 689 O O . ARG A 1 85 ? 8.918 -7.865 -4.146 1.00 84.62 85 ARG A O 1
ATOM 696 N N . ASP A 1 86 ? 11.027 -7.995 -4.962 1.00 90.94 86 ASP A N 1
ATOM 697 C CA . ASP A 1 86 ? 11.431 -6.618 -4.688 1.00 90.94 86 ASP A CA 1
ATOM 698 C C . ASP A 1 86 ? 10.548 -5.629 -5.465 1.00 90.94 86 ASP A C 1
ATOM 700 O O . ASP A 1 86 ? 10.089 -5.919 -6.575 1.00 90.94 86 ASP A O 1
ATOM 704 N N . ALA A 1 87 ? 10.325 -4.454 -4.882 1.00 93.44 87 ALA A N 1
ATOM 705 C CA . ALA A 1 87 ? 9.666 -3.348 -5.562 1.00 93.44 87 ALA A CA 1
ATOM 706 C C . ALA A 1 87 ? 10.647 -2.618 -6.493 1.00 93.44 87 ALA A C 1
ATOM 708 O O . ALA A 1 87 ? 11.852 -2.561 -6.240 1.00 93.44 87 ALA A O 1
ATOM 709 N N . TRP A 1 88 ? 10.115 -2.042 -7.569 1.00 96.31 88 TRP A N 1
ATOM 710 C CA . TRP A 1 88 ? 10.838 -1.068 -8.379 1.00 96.31 88 TRP A CA 1
ATOM 711 C C . TRP A 1 88 ? 11.020 0.211 -7.570 1.00 96.31 88 TRP A C 1
ATOM 713 O O . TRP A 1 88 ? 10.121 0.588 -6.820 1.00 96.31 88 TRP A O 1
ATOM 723 N N . LYS A 1 89 ? 12.153 0.893 -7.752 1.00 96.56 89 LYS A N 1
ATOM 724 C CA . LYS A 1 89 ? 12.400 2.191 -7.115 1.00 96.56 89 LYS A CA 1
ATOM 725 C C . LYS A 1 89 ? 12.295 3.304 -8.131 1.00 96.56 89 LYS A C 1
ATOM 727 O O . LYS A 1 89 ? 12.917 3.231 -9.197 1.00 96.56 89 LYS A O 1
ATOM 732 N N . GLY A 1 90 ? 11.554 4.345 -7.785 1.00 96.88 90 GLY A N 1
ATOM 733 C CA . GLY A 1 90 ? 11.390 5.502 -8.647 1.00 96.88 90 GLY A CA 1
ATOM 734 C C . GLY A 1 90 ? 11.135 6.792 -7.892 1.00 96.88 90 GLY A C 1
ATOM 735 O O . GLY A 1 90 ? 11.066 6.810 -6.665 1.00 96.88 90 GLY A O 1
ATOM 736 N N . ILE A 1 91 ? 11.005 7.871 -8.657 1.00 97.25 91 ILE A N 1
ATOM 737 C CA . ILE A 1 91 ? 10.631 9.192 -8.163 1.00 97.25 91 ILE A CA 1
ATOM 738 C C . ILE A 1 91 ? 9.333 9.600 -8.849 1.00 97.25 91 ILE A C 1
ATOM 740 O O . ILE A 1 91 ? 9.272 9.653 -10.080 1.00 97.25 91 ILE A O 1
ATOM 744 N N . PHE A 1 92 ? 8.324 9.911 -8.044 1.00 96.12 92 PHE A N 1
ATOM 745 C CA . PHE A 1 92 ? 7.049 10.475 -8.474 1.00 96.12 92 PHE A CA 1
ATOM 746 C C . PHE A 1 92 ? 6.812 11.771 -7.697 1.00 96.12 92 PHE A C 1
ATOM 748 O O . PHE A 1 92 ? 6.946 11.784 -6.476 1.00 96.12 92 PHE A O 1
ATOM 755 N N . GLU A 1 93 ? 6.545 12.875 -8.401 1.00 94.06 93 GLU A N 1
ATOM 756 C CA . GLU A 1 93 ? 6.327 14.206 -7.801 1.00 94.06 93 GLU A CA 1
ATOM 757 C C . GLU A 1 93 ? 7.377 14.596 -6.740 1.00 94.06 93 GLU A C 1
ATOM 759 O O . GLU A 1 93 ? 7.057 15.059 -5.650 1.00 94.06 93 GLU A O 1
ATOM 764 N N . ASN A 1 94 ? 8.659 14.391 -7.060 1.00 93.38 94 ASN A N 1
ATOM 765 C CA . ASN A 1 94 ? 9.814 14.643 -6.182 1.00 93.38 94 ASN A CA 1
ATOM 766 C C . ASN A 1 94 ? 9.913 13.756 -4.926 1.00 93.38 94 ASN A C 1
ATOM 768 O O . ASN A 1 94 ? 10.814 13.960 -4.113 1.00 93.38 94 ASN A O 1
ATOM 772 N N . ASN A 1 95 ? 9.058 12.742 -4.784 1.00 94.50 95 ASN A N 1
ATOM 773 C CA . ASN A 1 95 ? 9.104 11.780 -3.689 1.00 94.50 95 ASN A CA 1
ATOM 774 C C . ASN A 1 95 ? 9.661 10.437 -4.164 1.00 94.50 95 ASN A C 1
ATOM 776 O O . ASN A 1 95 ? 9.274 9.924 -5.215 1.00 94.50 95 ASN A O 1
ATOM 780 N N . ASN A 1 96 ? 10.558 9.845 -3.371 1.00 96.19 96 ASN A N 1
ATOM 781 C CA . ASN A 1 96 ? 11.012 8.476 -3.604 1.00 96.19 96 ASN A CA 1
ATOM 782 C C . ASN A 1 96 ? 9.875 7.504 -3.284 1.00 96.19 96 ASN A C 1
ATOM 784 O O . ASN A 1 96 ? 9.319 7.546 -2.186 1.00 96.19 96 ASN A O 1
ATOM 788 N N . ILE A 1 97 ? 9.572 6.614 -4.224 1.00 95.12 97 ILE A N 1
ATOM 789 C CA . ILE A 1 97 ? 8.531 5.600 -4.082 1.00 95.12 97 ILE A CA 1
ATOM 790 C C . ILE A 1 97 ? 9.071 4.208 -4.412 1.00 95.12 97 ILE A C 1
ATOM 792 O O . ILE A 1 97 ? 9.879 4.025 -5.328 1.00 95.12 97 ILE A O 1
ATOM 796 N N . ASP A 1 98 ? 8.558 3.224 -3.682 1.00 95.75 98 ASP A N 1
ATOM 797 C CA . ASP A 1 98 ? 8.642 1.815 -4.041 1.00 95.75 98 ASP A CA 1
ATOM 798 C C . ASP A 1 98 ? 7.324 1.430 -4.727 1.00 95.75 98 ASP A C 1
ATOM 800 O O . ASP A 1 98 ? 6.243 1.666 -4.185 1.00 95.75 98 ASP A O 1
ATOM 804 N N . PHE A 1 99 ? 7.388 0.842 -5.921 1.00 95.12 99 PHE A N 1
ATOM 805 C CA . PHE A 1 99 ? 6.196 0.531 -6.712 1.00 95.12 99 PHE A CA 1
ATOM 806 C C . PHE A 1 99 ? 6.297 -0.817 -7.432 1.00 95.12 99 PHE A C 1
ATOM 808 O O . PHE A 1 99 ? 7.343 -1.469 -7.480 1.00 95.12 99 PHE A O 1
ATOM 815 N N . LYS A 1 100 ? 5.172 -1.270 -7.987 1.00 94.69 100 LYS A N 1
ATOM 816 C CA . LYS A 1 100 ? 5.089 -2.486 -8.801 1.00 94.69 100 LYS A CA 1
ATOM 817 C C . LYS A 1 100 ? 4.561 -2.131 -10.179 1.00 94.69 100 LYS A C 1
ATOM 819 O O . LYS A 1 100 ? 3.635 -1.339 -10.298 1.00 94.69 100 LYS A O 1
ATOM 824 N N . VAL A 1 101 ? 5.116 -2.769 -11.202 1.00 94.62 101 VAL A N 1
ATOM 825 C CA . VAL A 1 101 ? 4.595 -2.671 -12.565 1.00 94.62 101 VAL A CA 1
ATOM 826 C C . VAL A 1 101 ? 3.585 -3.794 -12.779 1.00 94.62 101 VAL A C 1
ATOM 828 O O . VAL A 1 101 ? 3.911 -4.965 -12.590 1.00 94.62 101 VAL A O 1
ATOM 831 N N . ALA A 1 102 ? 2.351 -3.437 -13.130 1.00 94.19 102 ALA A N 1
ATOM 832 C CA . ALA A 1 102 ? 1.280 -4.397 -13.405 1.00 94.19 102 ALA A CA 1
ATOM 833 C C . ALA A 1 102 ? 1.241 -4.846 -14.878 1.00 94.19 102 ALA A C 1
ATOM 835 O O . ALA A 1 102 ? 0.721 -5.924 -15.177 1.00 94.19 102 ALA A O 1
ATOM 836 N N . ASP A 1 103 ? 1.812 -4.047 -15.783 1.00 95.56 103 ASP A N 1
ATOM 837 C CA . ASP A 1 103 ? 1.869 -4.332 -17.215 1.00 95.56 103 ASP A CA 1
ATOM 838 C C . ASP A 1 103 ? 2.807 -5.516 -17.506 1.00 95.56 103 ASP A C 1
ATOM 840 O O . ASP A 1 103 ? 4.035 -5.441 -17.391 1.00 95.56 103 ASP A O 1
ATOM 844 N N . LYS A 1 104 ? 2.197 -6.644 -17.876 1.00 95.00 104 LYS A N 1
ATOM 845 C CA . LYS A 1 104 ? 2.900 -7.899 -18.153 1.00 95.00 104 LYS A CA 1
ATOM 846 C C . LYS A 1 104 ? 3.669 -7.860 -19.468 1.00 95.00 104 LYS A C 1
ATOM 848 O O . LYS A 1 104 ? 4.691 -8.538 -19.563 1.00 95.00 104 LYS A O 1
ATOM 853 N N . GLU A 1 105 ? 3.182 -7.124 -20.464 1.00 96.88 105 GLU A N 1
ATOM 854 C CA . GLU A 1 105 ? 3.841 -7.022 -21.764 1.00 96.88 105 GLU A CA 1
ATOM 855 C C . GLU A 1 105 ? 5.103 -6.174 -21.634 1.00 96.88 105 GLU A C 1
ATOM 857 O O . GLU A 1 105 ? 6.187 -6.629 -22.004 1.00 96.88 105 GLU A O 1
ATOM 862 N N . PHE A 1 106 ? 4.996 -5.014 -20.984 1.00 95.81 106 PHE A N 1
ATOM 863 C CA . PHE A 1 106 ? 6.151 -4.185 -20.653 1.00 95.81 106 PHE A CA 1
ATOM 864 C C . PHE A 1 106 ? 7.197 -4.968 -19.846 1.00 95.81 106 PHE A C 1
ATOM 866 O O . PHE A 1 106 ? 8.378 -4.979 -20.193 1.00 95.81 106 PHE A O 1
ATOM 873 N N . LEU A 1 107 ? 6.783 -5.690 -18.797 1.00 95.44 107 LEU A N 1
ATOM 874 C CA . LEU A 1 107 ? 7.705 -6.515 -18.008 1.00 95.44 107 LEU A CA 1
ATOM 875 C C . LEU A 1 107 ? 8.378 -7.613 -18.841 1.00 95.44 107 LEU A C 1
ATOM 877 O O . LEU A 1 107 ? 9.568 -7.874 -18.656 1.00 95.44 107 LEU A O 1
ATOM 881 N N . ALA A 1 108 ? 7.652 -8.240 -19.771 1.00 95.69 108 ALA A N 1
ATOM 882 C CA . ALA A 1 108 ? 8.238 -9.212 -20.688 1.00 95.69 108 ALA A CA 1
ATOM 883 C C . ALA A 1 108 ? 9.319 -8.563 -21.564 1.00 95.69 108 ALA A C 1
ATOM 885 O O . ALA A 1 108 ? 10.406 -9.128 -21.694 1.00 95.69 108 ALA A O 1
ATOM 886 N N . GLN A 1 109 ? 9.069 -7.361 -22.086 1.00 96.69 109 GLN A N 1
ATOM 887 C CA . GLN A 1 109 ? 10.048 -6.606 -22.871 1.00 96.69 109 GLN A CA 1
ATOM 888 C C . GLN A 1 109 ? 11.293 -6.240 -22.051 1.00 96.69 109 GLN A C 1
ATOM 890 O O . GLN A 1 109 ? 12.419 -6.416 -22.523 1.00 96.69 109 GLN A O 1
ATOM 895 N N . VAL A 1 110 ? 11.116 -5.813 -20.796 1.00 95.31 110 VAL A N 1
ATOM 896 C CA . VAL A 1 110 ? 12.225 -5.559 -19.862 1.00 95.31 110 VAL A CA 1
ATOM 897 C C . VAL A 1 110 ? 13.074 -6.816 -19.658 1.00 95.31 110 VAL A C 1
ATOM 899 O O . VAL A 1 110 ? 14.294 -6.772 -19.812 1.00 95.31 110 VAL A O 1
ATOM 902 N N . TRP A 1 111 ? 12.453 -7.957 -19.346 1.00 94.88 111 TRP A N 1
ATOM 903 C CA . TRP A 1 111 ? 13.184 -9.202 -19.074 1.00 94.88 111 TRP A CA 1
ATOM 904 C C . TRP A 1 111 ? 13.841 -9.800 -20.319 1.00 94.88 111 TRP A C 1
ATOM 906 O O . TRP A 1 111 ? 14.899 -10.421 -20.215 1.00 94.88 111 TRP A O 1
ATOM 916 N N . ASN A 1 112 ? 13.262 -9.559 -21.494 1.00 95.62 112 ASN A N 1
ATOM 917 C CA . ASN A 1 112 ? 13.845 -9.920 -22.784 1.00 95.62 112 ASN A CA 1
ATOM 918 C C . ASN A 1 112 ? 14.914 -8.920 -23.260 1.00 95.62 112 ASN A C 1
ATOM 920 O O . ASN A 1 112 ? 15.412 -9.056 -24.376 1.00 95.62 112 ASN A O 1
ATOM 924 N N . LYS A 1 113 ? 15.287 -7.932 -22.429 1.00 93.62 113 LYS A N 1
ATOM 925 C CA . LYS A 1 113 ? 16.288 -6.892 -22.732 1.00 93.62 113 LYS A CA 1
ATOM 926 C C . LYS A 1 113 ? 15.936 -6.038 -23.957 1.00 93.62 113 LYS A C 1
ATOM 928 O O . LYS A 1 113 ? 16.820 -5.508 -24.622 1.00 93.62 113 LYS A O 1
ATOM 933 N N . GLN A 1 114 ? 14.646 -5.905 -24.255 1.00 96.62 114 GLN A N 1
ATOM 934 C CA . GLN A 1 114 ? 14.141 -5.060 -25.341 1.00 96.62 114 GLN A CA 1
ATOM 935 C C . GLN A 1 114 ? 14.062 -3.585 -24.920 1.00 96.62 114 GLN A C 1
ATOM 937 O O . GLN A 1 114 ? 13.970 -2.705 -25.769 1.00 96.62 114 GLN A O 1
ATOM 942 N N . ILE A 1 115 ? 14.131 -3.316 -23.612 1.00 93.31 115 ILE A N 1
ATOM 943 C CA . ILE A 1 115 ? 14.106 -1.978 -23.022 1.00 93.31 115 ILE A CA 1
ATOM 944 C C . ILE A 1 115 ? 15.412 -1.743 -22.264 1.00 93.31 115 I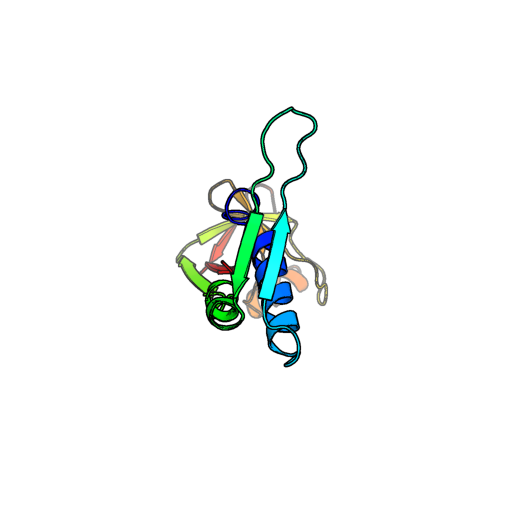LE A C 1
ATOM 946 O O . ILE A 1 115 ? 15.799 -2.550 -21.417 1.00 93.31 115 ILE A O 1
ATOM 950 N N . ASN A 1 116 ? 16.059 -0.611 -22.541 1.00 90.38 116 ASN A N 1
ATOM 951 C CA . ASN A 1 116 ? 17.247 -0.152 -21.829 1.00 90.38 116 ASN A CA 1
ATOM 952 C C . ASN A 1 116 ? 16.899 1.063 -20.967 1.00 90.38 116 ASN A C 1
ATOM 954 O O . ASN A 1 116 ? 16.343 2.041 -21.464 1.00 90.38 116 ASN A O 1
ATOM 958 N N . PHE A 1 117 ? 17.270 1.011 -19.690 1.00 93.31 117 PHE A N 1
ATOM 959 C CA . PHE A 1 117 ? 17.124 2.129 -18.761 1.00 93.31 117 PHE A CA 1
ATOM 960 C C . PHE A 1 117 ? 18.421 2.934 -18.722 1.00 93.31 117 PHE A C 1
ATOM 962 O O . PHE A 1 117 ? 19.508 2.364 -18.624 1.00 93.31 117 PHE A O 1
ATOM 969 N N . GLN A 1 118 ? 18.304 4.255 -18.802 1.00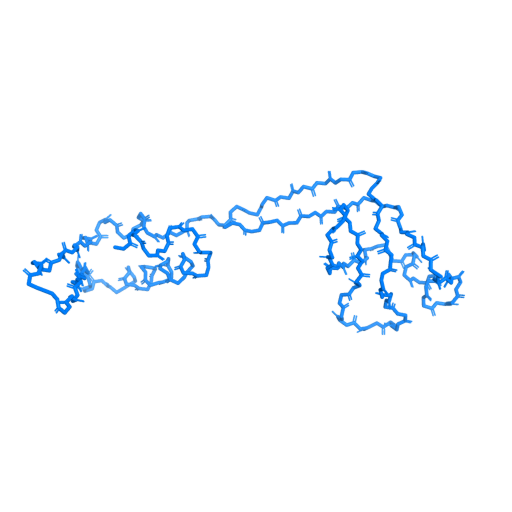 93.19 118 GLN A N 1
ATOM 970 C CA . GLN A 1 118 ? 19.413 5.201 -18.726 1.00 93.19 118 GLN A CA 1
ATOM 971 C C . GLN A 1 118 ? 19.062 6.331 -17.753 1.00 93.19 118 GLN A C 1
ATOM 973 O O . GLN A 1 118 ? 17.938 6.430 -17.254 1.00 93.19 118 GLN A O 1
ATOM 978 N N . ASN A 1 119 ? 20.030 7.201 -17.475 1.00 88.94 119 ASN A N 1
ATOM 979 C CA . ASN A 1 119 ? 19.795 8.359 -16.622 1.00 88.94 119 ASN A CA 1
ATOM 980 C C . ASN A 1 119 ? 18.667 9.225 -17.198 1.00 88.94 119 ASN A C 1
ATOM 982 O O . ASN A 1 119 ? 18.694 9.598 -18.369 1.00 88.94 119 ASN A O 1
ATOM 986 N N . GLY A 1 120 ? 17.679 9.539 -16.359 1.00 90.62 120 GLY A N 1
ATOM 987 C CA . GLY A 1 120 ? 16.509 10.323 -16.755 1.00 90.62 120 GLY A CA 1
ATOM 988 C C . GLY A 1 120 ? 15.391 9.519 -17.426 1.00 90.62 120 GLY A C 1
ATOM 989 O O . GLY A 1 120 ? 14.374 10.111 -17.779 1.00 90.62 120 GLY A O 1
ATOM 990 N N . THR A 1 121 ? 15.522 8.194 -17.579 1.00 95.50 121 THR A N 1
ATOM 991 C CA . THR A 1 121 ? 14.404 7.357 -18.035 1.00 95.50 121 THR A CA 1
ATOM 992 C C . THR A 1 121 ? 13.242 7.442 -17.047 1.00 95.50 121 THR A C 1
ATOM 994 O O . THR A 1 121 ? 13.423 7.291 -15.837 1.00 95.50 121 THR A O 1
ATOM 997 N N . PHE A 1 122 ? 12.036 7.632 -17.574 1.00 96.44 122 PHE A N 1
ATOM 998 C CA . PHE A 1 122 ? 10.794 7.563 -16.817 1.00 96.44 122 PHE A CA 1
ATOM 999 C C . PHE A 1 122 ? 9.790 6.652 -17.521 1.00 96.44 122 PHE A C 1
ATOM 1001 O O . PHE A 1 122 ? 9.860 6.450 -18.733 1.00 96.44 122 PHE A O 1
ATOM 1008 N N . ILE A 1 123 ? 8.855 6.111 -16.748 1.00 95.62 123 ILE A N 1
ATOM 1009 C CA . ILE A 1 123 ? 7.669 5.420 -17.253 1.00 95.62 123 ILE A CA 1
ATOM 1010 C C . ILE A 1 123 ? 6.515 6.423 -17.221 1.00 95.62 123 ILE A C 1
ATOM 1012 O O . ILE A 1 123 ? 6.310 7.069 -16.195 1.00 95.62 123 ILE A O 1
ATOM 1016 N N . ASN A 1 124 ? 5.795 6.564 -18.337 1.00 96.81 124 ASN A N 1
ATOM 1017 C CA . ASN A 1 124 ? 4.480 7.205 -18.351 1.00 96.81 124 ASN A CA 1
ATOM 1018 C C . ASN A 1 124 ? 3.420 6.124 -18.124 1.00 96.81 124 ASN A C 1
ATOM 1020 O O . ASN A 1 124 ? 3.401 5.140 -18.866 1.00 96.81 124 ASN A O 1
ATOM 1024 N N . CYS A 1 125 ? 2.584 6.270 -17.102 1.00 95.94 125 CYS A N 1
ATOM 1025 C CA . CYS A 1 125 ? 1.635 5.233 -16.706 1.00 95.94 125 CYS A CA 1
ATOM 1026 C C . CYS A 1 125 ? 0.401 5.791 -16.002 1.00 95.94 125 CYS A C 1
ATOM 1028 O O . CYS A 1 125 ? 0.396 6.914 -15.511 1.00 95.94 125 CYS A O 1
ATOM 1030 N N . GLU A 1 126 ? -0.612 4.945 -15.874 1.00 97.25 126 GLU A N 1
ATOM 1031 C CA . GLU A 1 126 ? -1.644 5.098 -14.858 1.00 97.25 126 GLU A CA 1
ATOM 1032 C C . GLU A 1 126 ? -1.099 4.602 -13.510 1.00 97.25 126 GLU A C 1
ATOM 1034 O O . GLU A 1 126 ? -0.677 3.447 -13.377 1.00 97.25 126 GLU A O 1
ATOM 1039 N N . LEU A 1 127 ? -1.068 5.486 -12.512 1.00 95.75 127 LEU A N 1
ATOM 1040 C CA . LEU A 1 127 ? -0.580 5.178 -11.172 1.00 95.75 127 LEU A CA 1
ATOM 1041 C C . LEU A 1 127 ? -1.753 5.011 -10.209 1.00 95.75 127 LEU A C 1
ATOM 1043 O O . LEU A 1 127 ? -2.535 5.934 -10.011 1.00 95.75 127 LEU A O 1
ATOM 1047 N N . LYS A 1 128 ? -1.814 3.850 -9.554 1.00 94.88 128 LYS A N 1
ATOM 1048 C CA . LYS A 1 128 ? -2.738 3.571 -8.455 1.00 94.88 128 LYS A CA 1
ATOM 1049 C C . LYS A 1 128 ? -2.012 3.664 -7.115 1.00 94.88 128 LYS A C 1
ATOM 1051 O O . LYS A 1 128 ? -1.150 2.832 -6.824 1.00 94.88 128 LYS A O 1
ATOM 1056 N N . THR A 1 129 ? -2.408 4.621 -6.284 1.00 90.81 129 THR A N 1
ATOM 1057 C CA . THR A 1 129 ? -1.887 4.802 -4.923 1.00 90.81 129 THR A CA 1
ATOM 1058 C C . THR A 1 129 ? -2.933 4.347 -3.916 1.00 90.81 129 THR A C 1
ATOM 1060 O O . THR A 1 129 ? -4.090 4.748 -4.000 1.00 90.81 129 THR A O 1
ATOM 1063 N N . THR A 1 130 ? -2.543 3.506 -2.956 1.00 85.62 130 THR A N 1
ATOM 1064 C CA . THR A 1 130 ? -3.433 3.059 -1.876 1.00 85.62 130 THR A CA 1
ATOM 1065 C C . THR A 1 130 ? -2.894 3.532 -0.535 1.00 85.62 130 THR A C 1
ATOM 1067 O O . THR A 1 130 ? -1.837 3.087 -0.086 1.00 85.62 130 THR A O 1
ATOM 1070 N N . THR A 1 131 ? -3.651 4.405 0.121 1.00 78.31 131 THR A N 1
ATOM 1071 C CA . THR A 1 131 ? -3.347 4.910 1.458 1.00 78.31 131 THR A CA 1
ATOM 1072 C C . THR A 1 131 ? -4.272 4.234 2.459 1.00 78.31 131 THR A C 1
ATOM 1074 O O . THR A 1 131 ? -5.484 4.442 2.458 1.00 78.31 131 THR A O 1
ATOM 1077 N N . SER A 1 132 ? -3.707 3.408 3.337 1.00 65.38 132 SER A N 1
ATOM 1078 C CA . SER A 1 132 ? -4.446 2.862 4.478 1.00 65.38 132 SER A CA 1
ATOM 1079 C C . SER A 1 132 ? -4.346 3.842 5.649 1.00 65.38 132 SER A C 1
ATOM 1081 O O . SER A 1 132 ? -3.230 4.097 6.113 1.00 65.38 132 SER A O 1
ATOM 1083 N N . THR A 1 133 ? -5.475 4.358 6.139 1.00 55.03 133 THR A N 1
ATOM 1084 C CA . THR A 1 133 ? -5.532 5.230 7.333 1.00 55.03 133 THR A CA 1
ATOM 1085 C C . THR A 1 133 ? -5.869 4.441 8.592 1.00 55.03 133 THR A C 1
ATOM 1087 O O . THR A 1 133 ? -6.736 3.542 8.523 1.00 55.03 133 THR A O 1
#

Nearest PDB structures (foldseek):
  6fhs-assembly1_F  TM=5.158E-01  e=3.360E+00  Thermochaetoides thermophila DSM 1495
  5f2r-assembly2_B  TM=5.449E-01  e=7.877E+00  Homo sapiens
  8pw4-assembly2_B  TM=1.761E-01  e=6.175E+00  Salasvirus phi29

Secondary structure (DSSP, 8-state):
-HHHHSS-HHHHHHHHHHHHHHHH-TT--EEEEE---SSSPPPPEEEEEGGGGGGGS-----EEEEEEEEEEEEEEE---STT--PPEEEEETTEEEEE----HHHHHHHHTT-----TT-EEEEEEEEEEE-

Mean predicted aligned error: 12.45 Å

Radius of gyration: 23.87 Å; Cα contacts (8 Å, |Δi|>4): 159; chains: 1; bounding box: 40×30×68 Å

Solvent-accessible surface area (backbone atoms only — not comparable to full-atom values): 8287 Å² total; per-residue (Å²): 122,69,91,84,32,76,84,44,67,68,52,41,51,50,50,13,49,52,36,54,52,48,65,69,43,82,84,54,59,62,50,76,47,67,51,86,61,104,53,100,60,82,63,55,73,48,77,44,49,50,91,53,37,66,82,50,35,79,86,67,68,58,66,46,71,47,78,39,76,76,34,59,35,34,56,73,42,81,78,67,58,86,89,64,84,75,64,30,34,26,34,44,94,91,37,83,41,77,43,80,84,82,58,63,67,62,50,50,36,40,58,69,63,75,53,84,87,54,93,86,38,59,48,78,36,78,41,79,48,77,47,77,97

Sequence (133 aa):
FDYIASNDKDLRKQKSNFFKLAKKEAEITKIETTTITNSNIQPTIIIVERKDFDSFILTQTTEQTEETQDAKIYIVAPILIKGRRDAWKGIFENNNIDFKVADKEFLAQVWNKQINFQNGTFINCELKTTTST

pLDDT: mean 87.01, std 12.46, range [50.5, 97.75]

Foldseek 3Di:
DCPPQVPPPVSLVVQQVVLVVLLVDPPNQKDWDWDDDPDPDHIDIDIDGSVCSVVSHDPDQPWDKDKDAQWKWAFPADDQDPPDPFFTWTATPNDIDGHDDPDPVVNVCSNVVVDDDDHRDIDGDIDMDIDGD